Protein AF-A0AAF0M7J5-F1 (afdb_monomer_lite)

Radius of gyration: 14.36 Å; chains: 1; bounding box: 34×24×37 Å

pLDDT: mean 90.01, std 14.07, range [40.41, 98.06]

Secondary structure (DSSP, 8-state):
--HHHHHHHHHHHHHHHHHHHTTSB-TTS-HHHHHHHHHHHHHHHHHHHHTT--HHHHHHHHHHHGGGS-B-HHHHHHHHH---S--

Foldseek 3Di:
DPDVLVVQLVVQLVVLCVCVVVVFAPVPDDSSVLSVLVSVLVVVLVVVVVVVPDPVVSVVSVVVSCVPTRTDPVNVVVVVPDPDPPD

Sequence (87 aa):
MTEAFDTIRAGYTACIVDAQAAGEVEADADAEALGTYFCAVIEGMGAIGRGGTSRAALLQVGIASLAALPITPLGAEHLGTADGPWD

Structure (mmCIF, N/CA/C/O backbone):
data_AF-A0AAF0M7J5-F1
#
_entry.id   AF-A0AAF0M7J5-F1
#
loop_
_atom_site.group_PDB
_atom_site.id
_atom_site.type_symbol
_atom_site.label_atom_id
_atom_site.label_alt_id
_atom_site.label_comp_id
_atom_site.label_asym_id
_atom_site.label_entity_id
_atom_site.label_seq_id
_atom_site.pdbx_PDB_ins_code
_atom_site.Cartn_x
_atom_site.Cartn_y
_atom_site.Cartn_z
_atom_site.occupancy
_atom_site.B_iso_or_equiv
_atom_site.auth_seq_id
_atom_site.auth_comp_id
_atom_site.auth_asym_id
_atom_site.auth_atom_id
_atom_site.pdbx_PDB_model_num
ATOM 1 N N . MET A 1 1 ? -3.133 -11.723 -18.955 1.00 57.38 1 MET A N 1
ATOM 2 C CA . MET A 1 1 ? -2.595 -10.926 -17.834 1.00 57.38 1 MET A CA 1
ATOM 3 C C . MET A 1 1 ? -3.569 -11.115 -16.696 1.00 57.38 1 MET A C 1
ATOM 5 O O . MET A 1 1 ? -4.527 -10.365 -16.620 1.00 57.38 1 MET A O 1
ATOM 9 N N . THR A 1 2 ? -3.449 -12.218 -15.964 1.00 63.84 2 THR A N 1
ATOM 10 C CA . THR A 1 2 ? -4.578 -12.700 -15.152 1.0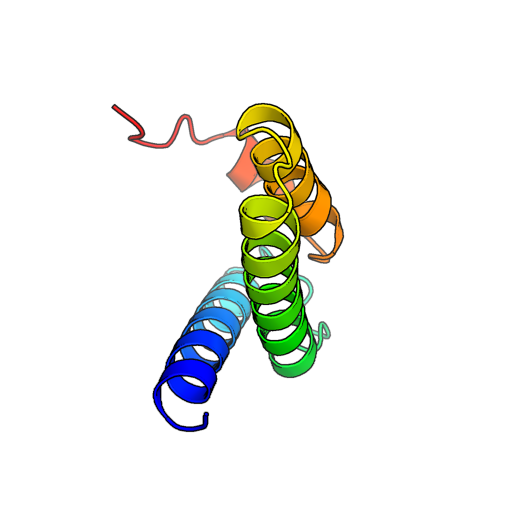0 63.84 2 THR A CA 1
ATOM 11 C C . THR A 1 2 ? -4.077 -13.361 -13.867 1.00 63.84 2 THR A C 1
ATOM 13 O O . THR A 1 2 ? -4.089 -12.703 -12.841 1.00 63.84 2 THR A O 1
ATOM 16 N N . GLU A 1 3 ? -3.464 -14.548 -13.895 1.00 67.25 3 GLU A N 1
ATOM 17 C CA . GLU A 1 3 ? -3.111 -15.245 -12.635 1.00 67.25 3 GLU A CA 1
ATOM 18 C C . GLU A 1 3 ? -1.990 -14.594 -11.810 1.00 67.25 3 GLU A C 1
ATOM 20 O O . GLU A 1 3 ? -2.102 -14.489 -10.590 1.00 67.25 3 GLU A O 1
ATOM 25 N N . ALA A 1 4 ? -0.909 -14.132 -12.447 1.00 79.25 4 ALA A N 1
ATOM 26 C CA . ALA A 1 4 ? 0.202 -13.509 -11.720 1.00 79.25 4 ALA A CA 1
ATOM 27 C C . ALA A 1 4 ? -0.210 -12.174 -11.077 1.00 79.25 4 ALA A C 1
ATOM 29 O O . ALA A 1 4 ? 0.190 -11.876 -9.955 1.00 79.25 4 ALA A O 1
ATOM 30 N N . PHE A 1 5 ? -1.048 -11.397 -11.772 1.00 81.50 5 PHE A N 1
ATOM 31 C CA . PHE A 1 5 ? -1.584 -10.141 -11.254 1.00 81.50 5 PHE A CA 1
ATOM 32 C C . PHE A 1 5 ? -2.536 -10.395 -10.081 1.00 81.50 5 PHE A C 1
ATOM 34 O O . PHE A 1 5 ? -2.395 -9.769 -9.035 1.00 81.50 5 PHE A O 1
ATOM 41 N N . ASP A 1 6 ? -3.444 -11.365 -10.218 1.00 87.12 6 ASP A N 1
ATOM 42 C CA . ASP A 1 6 ? -4.354 -11.757 -9.139 1.00 87.12 6 ASP A CA 1
ATOM 43 C C . ASP A 1 6 ? -3.609 -12.310 -7.921 1.00 87.12 6 ASP A C 1
ATOM 45 O O . ASP A 1 6 ? -3.973 -11.997 -6.791 1.00 87.12 6 ASP A O 1
ATOM 49 N N . THR A 1 7 ? -2.525 -13.060 -8.134 1.00 92.25 7 THR A N 1
ATOM 50 C CA . THR A 1 7 ? -1.671 -13.562 -7.046 1.00 92.25 7 THR A CA 1
ATOM 51 C C . THR A 1 7 ? -1.009 -12.419 -6.278 1.00 92.25 7 THR A C 1
ATOM 53 O O . THR A 1 7 ? -1.033 -12.410 -5.049 1.00 92.25 7 THR A O 1
ATOM 56 N N . ILE A 1 8 ? -0.443 -11.432 -6.982 1.00 90.94 8 ILE A N 1
ATOM 57 C CA . ILE A 1 8 ? 0.195 -10.267 -6.347 1.00 90.94 8 ILE A CA 1
ATOM 58 C C . ILE A 1 8 ? -0.845 -9.434 -5.593 1.00 90.94 8 ILE A C 1
ATOM 60 O O . ILE 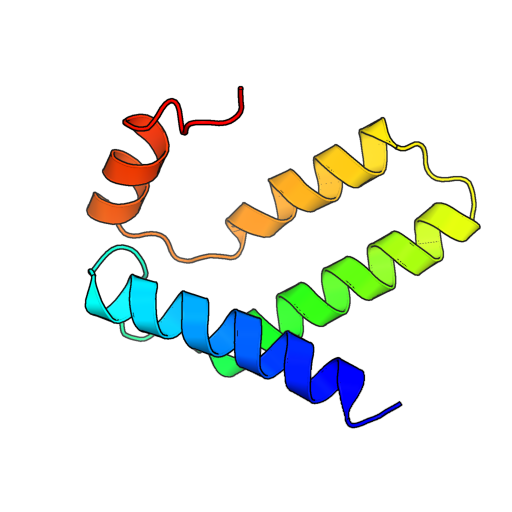A 1 8 ? -0.618 -9.067 -4.440 1.00 90.94 8 ILE A O 1
ATOM 64 N N . ARG A 1 9 ? -2.002 -9.177 -6.213 1.00 93.50 9 ARG A N 1
ATOM 65 C CA . ARG A 1 9 ? -3.107 -8.446 -5.586 1.00 93.50 9 ARG A CA 1
ATOM 66 C C . ARG A 1 9 ? -3.589 -9.147 -4.318 1.00 93.50 9 ARG A C 1
ATOM 68 O O . ARG A 1 9 ? -3.710 -8.496 -3.287 1.00 93.50 9 ARG A O 1
ATOM 75 N N . ALA A 1 10 ? -3.801 -10.462 -4.375 1.00 94.69 10 ALA A N 1
ATOM 76 C CA . ALA A 1 10 ? -4.194 -11.256 -3.215 1.00 94.69 10 ALA A CA 1
ATOM 77 C C . ALA A 1 10 ? -3.142 -11.203 -2.098 1.00 94.69 10 ALA A C 1
ATOM 79 O O . ALA A 1 10 ? -3.508 -11.091 -0.932 1.00 94.69 10 ALA A O 1
ATOM 80 N N . GLY A 1 11 ? -1.851 -11.221 -2.447 1.00 95.69 11 GLY A N 1
ATOM 81 C CA . GLY A 1 11 ? -0.760 -11.037 -1.489 1.00 95.69 11 GLY A CA 1
ATOM 82 C C . GLY A 1 11 ? -0.828 -9.686 -0.774 1.00 95.69 11 GLY A C 1
ATOM 83 O O . GLY A 1 11 ? -0.780 -9.644 0.452 1.00 95.69 11 GLY A O 1
ATOM 84 N N . TYR A 1 12 ? -1.016 -8.589 -1.515 1.00 95.12 12 TYR A N 1
ATOM 85 C CA . TYR A 1 12 ? -1.190 -7.267 -0.906 1.00 95.12 12 TYR A CA 1
ATOM 86 C C . TYR A 1 12 ? -2.429 -7.190 -0.018 1.00 95.12 12 TYR A C 1
ATOM 88 O O . TYR A 1 12 ? -2.339 -6.706 1.108 1.00 95.12 12 TYR A O 1
ATOM 96 N N . THR A 1 13 ? -3.569 -7.684 -0.498 1.00 97.56 13 THR A N 1
ATOM 97 C CA . THR A 1 13 ? -4.810 -7.702 0.281 1.00 97.56 13 THR A CA 1
ATOM 98 C C . THR A 1 13 ? -4.641 -8.503 1.571 1.00 97.56 13 THR A C 1
ATOM 100 O O . THR A 1 13 ? -5.048 -8.021 2.621 1.00 97.56 13 THR A O 1
ATOM 103 N N . ALA A 1 14 ? -3.990 -9.670 1.527 1.00 97.50 14 ALA A N 1
ATOM 104 C CA . ALA A 1 14 ? -3.713 -10.469 2.721 1.00 97.50 14 ALA A CA 1
ATOM 105 C C . ALA A 1 14 ? -2.834 -9.712 3.728 1.00 97.50 14 ALA A C 1
ATOM 107 O O . ALA A 1 14 ? -3.203 -9.616 4.892 1.00 97.50 14 ALA A O 1
ATOM 108 N N . CYS A 1 15 ? -1.739 -9.089 3.276 1.00 96.06 15 CYS A N 1
ATOM 109 C CA . CYS A 1 15 ? -0.889 -8.276 4.152 1.00 96.06 15 CYS A CA 1
ATOM 110 C C . CYS A 1 15 ? -1.653 -7.119 4.814 1.00 96.06 15 CYS A C 1
ATOM 112 O O . CYS A 1 15 ? -1.427 -6.828 5.986 1.00 96.06 15 CYS A O 1
ATOM 114 N N . ILE A 1 16 ? -2.553 -6.457 4.083 1.00 96.88 16 ILE A N 1
ATOM 115 C CA . ILE A 1 16 ? -3.362 -5.363 4.634 1.00 96.88 16 ILE A CA 1
ATOM 116 C C . ILE A 1 16 ? -4.351 -5.899 5.673 1.00 96.88 16 ILE A C 1
ATOM 118 O O . ILE A 1 16 ? -4.481 -5.305 6.738 1.00 96.88 16 ILE A O 1
ATOM 122 N N . VAL A 1 17 ? -5.001 -7.032 5.402 1.00 98.06 17 VAL A N 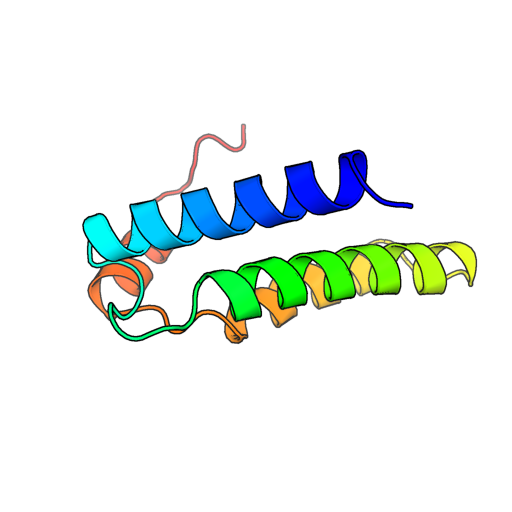1
ATOM 123 C CA . VAL A 1 17 ? -5.916 -7.684 6.352 1.00 98.06 17 VAL A CA 1
ATOM 124 C C . VAL A 1 17 ? -5.185 -8.124 7.623 1.00 98.06 17 VAL A C 1
ATOM 126 O O . VAL A 1 17 ? -5.704 -7.928 8.721 1.00 98.06 17 VAL A O 1
ATOM 129 N N . ASP A 1 18 ? -3.971 -8.661 7.503 1.00 97.38 18 ASP A N 1
ATOM 130 C CA . ASP A 1 18 ? -3.148 -9.023 8.661 1.00 97.38 18 ASP A CA 1
ATOM 131 C C . ASP A 1 18 ? -2.799 -7.781 9.502 1.00 97.38 18 ASP A C 1
ATOM 133 O O . ASP A 1 18 ? -2.934 -7.800 10.727 1.00 97.38 18 ASP A O 1
ATOM 137 N N . ALA A 1 19 ? -2.436 -6.668 8.855 1.00 95.81 19 ALA A N 1
ATOM 138 C CA . ALA A 1 19 ?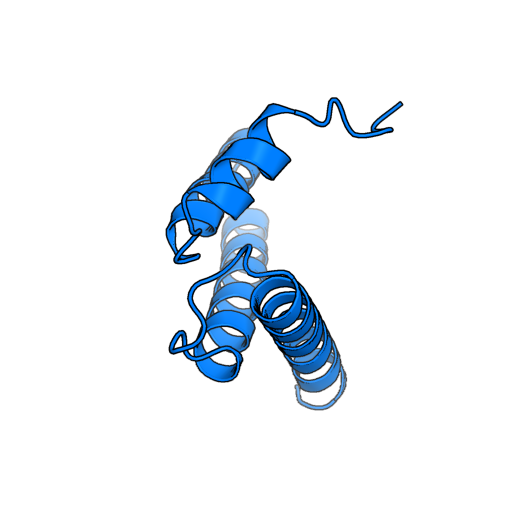 -2.173 -5.397 9.532 1.00 95.81 19 ALA A CA 1
ATOM 139 C C . ALA A 1 19 ? -3.436 -4.804 10.190 1.00 95.81 19 ALA A C 1
ATOM 141 O O . ALA A 1 19 ? -3.363 -4.240 11.282 1.00 95.81 19 ALA A O 1
ATOM 142 N N . GLN A 1 20 ? -4.613 -4.969 9.576 1.00 97.75 20 GLN A N 1
ATOM 143 C CA . GLN A 1 20 ? -5.899 -4.606 10.183 1.00 97.75 20 GLN A CA 1
ATOM 144 C C . GLN A 1 20 ? -6.192 -5.456 11.424 1.00 97.75 20 GLN A C 1
ATOM 146 O O . GLN A 1 20 ? -6.601 -4.923 12.454 1.00 97.75 20 GLN A O 1
ATOM 151 N N . ALA A 1 21 ? -5.937 -6.767 11.364 1.00 97.56 21 ALA A N 1
ATOM 152 C CA . ALA A 1 21 ? -6.096 -7.665 12.507 1.00 97.56 21 ALA A CA 1
ATOM 153 C C . ALA A 1 21 ? -5.134 -7.324 13.660 1.00 97.56 21 ALA A C 1
ATOM 155 O O . ALA A 1 21 ? -5.493 -7.490 14.827 1.00 97.56 21 ALA A O 1
ATOM 156 N N . ALA A 1 22 ? -3.943 -6.806 13.344 1.00 96.31 22 ALA A N 1
ATOM 157 C CA . ALA A 1 22 ? -2.984 -6.277 14.314 1.00 96.31 22 ALA A CA 1
ATOM 158 C C . ALA A 1 22 ? -3.345 -4.871 14.842 1.00 96.31 22 ALA A C 1
ATOM 160 O O . ALA A 1 22 ? -2.734 -4.401 15.800 1.00 96.31 22 ALA A O 1
ATOM 161 N N . GLY A 1 23 ? -4.340 -4.198 14.251 1.00 97.06 23 GLY A N 1
ATOM 162 C CA . GLY A 1 23 ? -4.734 -2.830 14.599 1.00 97.06 23 GLY A CA 1
ATOM 163 C C . GLY A 1 23 ? -3.797 -1.744 14.058 1.00 97.06 23 GLY A C 1
ATOM 164 O O . GLY A 1 23 ? -3.863 -0.601 14.509 1.00 97.06 23 GLY A O 1
ATOM 165 N N . GLU A 1 24 ? -2.918 -2.079 13.112 1.00 96.12 24 GLU A N 1
ATOM 166 C CA . GLU A 1 24 ? -1.922 -1.174 12.518 1.00 96.12 24 GLU A CA 1
ATOM 167 C C . GLU A 1 24 ? -2.480 -0.379 11.328 1.00 96.12 24 GLU A C 1
ATOM 169 O O . GLU A 1 24 ? -2.016 0.723 11.033 1.00 96.12 24 GLU A O 1
ATOM 174 N N . VAL A 1 25 ? -3.513 -0.912 10.673 1.00 97.25 25 VAL A N 1
ATOM 175 C CA . VAL A 1 25 ? -4.272 -0.262 9.594 1.00 97.25 25 VAL A CA 1
ATOM 176 C C . VAL A 1 25 ? -5.738 -0.146 10.009 1.00 97.25 25 VAL A C 1
ATOM 178 O O . VAL A 1 25 ? -6.262 -1.036 10.680 1.00 97.25 25 VAL A O 1
ATOM 181 N N . GLU A 1 26 ? -6.400 0.946 9.618 1.00 98.06 26 GLU A N 1
ATOM 182 C CA . GLU A 1 26 ? -7.820 1.173 9.913 1.00 98.06 26 GLU A CA 1
ATOM 183 C C . GLU A 1 26 ? -8.689 -0.008 9.440 1.00 98.06 26 GLU A C 1
ATOM 185 O O . GLU A 1 26 ? -8.587 -0.483 8.302 1.00 98.06 26 GLU A O 1
ATOM 190 N N . ALA A 1 27 ? -9.555 -0.500 10.329 1.00 96.94 27 ALA A N 1
ATOM 191 C CA . ALA A 1 27 ? -10.309 -1.738 10.118 1.00 96.94 27 ALA A CA 1
ATOM 192 C C . ALA A 1 27 ? -11.395 -1.634 9.031 1.00 96.94 27 ALA A C 1
ATOM 194 O O . ALA A 1 27 ? -11.857 -2.655 8.528 1.00 96.94 27 ALA A O 1
ATOM 195 N N . ASP A 1 28 ? -11.821 -0.419 8.682 1.00 96.88 28 ASP A N 1
ATOM 196 C CA . ASP A 1 28 ? -12.803 -0.144 7.629 1.00 96.88 28 ASP A CA 1
ATOM 197 C C . ASP A 1 28 ? -12.162 0.188 6.272 1.00 96.88 28 ASP A C 1
ATOM 199 O O . ASP A 1 28 ? -12.872 0.406 5.287 1.00 96.88 28 ASP A O 1
ATOM 203 N N . ALA A 1 29 ? -10.828 0.193 6.194 1.00 97.12 29 ALA A N 1
ATOM 204 C CA . ALA A 1 29 ? -10.118 0.391 4.944 1.00 97.12 29 ALA A CA 1
ATOM 205 C C . ALA A 1 29 ? -10.401 -0.752 3.959 1.00 97.12 29 ALA A C 1
ATOM 207 O O . ALA A 1 29 ? -10.333 -1.936 4.300 1.00 97.12 29 ALA A O 1
ATOM 208 N N . ASP A 1 30 ? -10.668 -0.396 2.703 1.00 98.00 30 ASP A N 1
ATOM 209 C CA . ASP A 1 30 ? -10.910 -1.365 1.637 1.00 98.00 30 ASP A CA 1
ATOM 210 C C . ASP A 1 30 ? -9.591 -2.028 1.198 1.00 98.00 30 ASP A C 1
ATOM 212 O O . ASP A 1 30 ? -8.831 -1.502 0.376 1.00 98.00 30 ASP A O 1
ATOM 216 N N . ALA A 1 31 ? -9.309 -3.201 1.767 1.00 97.31 31 ALA A N 1
ATOM 217 C CA . ALA A 1 31 ? -8.090 -3.963 1.508 1.00 97.31 31 ALA A CA 1
ATOM 218 C C . ALA A 1 31 ? -7.980 -4.473 0.056 1.00 97.31 31 ALA A C 1
ATOM 220 O O . ALA A 1 31 ? -6.869 -4.673 -0.450 1.00 97.31 31 ALA A O 1
ATOM 221 N N . GLU A 1 32 ? -9.100 -4.682 -0.642 1.00 96.25 32 GLU A N 1
ATOM 222 C CA . GLU A 1 32 ? -9.086 -5.104 -2.046 1.00 96.25 32 GLU A CA 1
ATOM 223 C C . GLU A 1 32 ? -8.761 -3.922 -2.967 1.00 96.25 32 GLU A C 1
ATOM 225 O O . GLU A 1 32 ? -7.923 -4.045 -3.874 1.00 96.25 32 GLU A O 1
ATOM 230 N N . ALA A 1 33 ? -9.357 -2.757 -2.703 1.00 97.25 33 ALA A N 1
ATOM 231 C CA . ALA A 1 33 ? -9.035 -1.527 -3.417 1.00 97.25 33 ALA A CA 1
ATOM 232 C C . ALA A 1 33 ? -7.570 -1.119 -3.201 1.00 97.25 33 ALA A C 1
ATOM 234 O O . ALA A 1 33 ? -6.879 -0.788 -4.167 1.00 97.25 33 ALA A O 1
ATOM 235 N N . LEU A 1 34 ? -7.063 -1.207 -1.967 1.00 97.56 34 LEU A N 1
ATOM 236 C CA . LEU A 1 34 ? -5.661 -0.921 -1.647 1.00 97.56 34 LEU A CA 1
ATOM 237 C C . LEU A 1 34 ? -4.695 -1.927 -2.294 1.00 97.56 34 LEU A C 1
ATOM 239 O O . LEU A 1 34 ? -3.681 -1.523 -2.865 1.00 97.56 34 LEU A O 1
ATOM 243 N N . GLY A 1 35 ? -5.019 -3.224 -2.291 1.00 96.25 35 GLY A N 1
ATOM 244 C CA . GLY A 1 35 ? -4.225 -4.225 -3.013 1.00 96.25 35 GLY A CA 1
ATOM 245 C C . GLY A 1 35 ? -4.159 -3.934 -4.516 1.00 96.25 35 GLY A C 1
ATOM 246 O O . GLY A 1 35 ? -3.089 -3.975 -5.125 1.00 96.25 35 GLY A O 1
ATOM 247 N N . THR A 1 36 ? -5.289 -3.539 -5.107 1.00 96.50 36 THR A N 1
ATOM 248 C CA . THR A 1 36 ? -5.365 -3.120 -6.515 1.00 96.50 36 THR A CA 1
ATOM 249 C C . THR A 1 36 ? -4.556 -1.847 -6.781 1.00 96.50 36 THR A C 1
ATOM 251 O O . THR A 1 36 ? -3.863 -1.759 -7.797 1.00 96.50 36 THR A O 1
ATOM 254 N N . TYR A 1 37 ? -4.599 -0.877 -5.863 1.00 97.25 37 TYR A N 1
ATOM 255 C CA . TYR A 1 37 ? -3.805 0.349 -5.931 1.00 97.25 37 TYR A CA 1
ATOM 256 C C . TYR A 1 37 ? -2.303 0.043 -6.005 1.00 97.25 37 TYR A C 1
ATOM 258 O O . TYR A 1 37 ? -1.631 0.538 -6.911 1.00 97.25 37 TYR A O 1
ATOM 266 N N . PHE A 1 38 ? -1.776 -0.819 -5.130 1.00 96.06 38 PHE A N 1
ATOM 267 C CA . PHE A 1 38 ? -0.347 -1.156 -5.145 1.00 96.06 38 PHE A CA 1
ATOM 268 C C . PHE A 1 38 ? 0.075 -1.899 -6.414 1.00 96.06 38 PHE A C 1
ATOM 270 O O . PHE A 1 38 ? 1.143 -1.615 -6.964 1.00 96.06 38 PHE A O 1
ATOM 277 N N . CYS A 1 39 ? -0.781 -2.771 -6.952 1.00 94.81 39 CYS A N 1
ATOM 278 C CA . CYS A 1 39 ? -0.545 -3.364 -8.266 1.00 94.81 39 CYS A CA 1
ATOM 279 C C . CYS A 1 39 ? -0.462 -2.295 -9.370 1.00 94.81 39 CYS A C 1
ATOM 281 O O . CYS A 1 39 ? 0.458 -2.328 -10.189 1.00 94.81 39 CYS A O 1
ATOM 283 N N . ALA A 1 40 ? -1.377 -1.319 -9.379 1.00 96.25 40 ALA A N 1
ATOM 284 C CA . ALA A 1 40 ? -1.361 -0.227 -10.352 1.00 96.25 40 ALA A CA 1
ATOM 285 C C . ALA A 1 40 ? -0.103 0.651 -10.225 1.00 96.25 40 ALA A C 1
ATOM 287 O O . ALA A 1 40 ? 0.484 1.036 -11.239 1.00 96.25 40 ALA A O 1
ATOM 288 N N . VAL A 1 41 ? 0.342 0.931 -8.996 1.00 96.81 41 VAL A N 1
ATOM 289 C CA . VAL A 1 41 ? 1.580 1.675 -8.725 1.00 96.81 41 VAL A CA 1
ATOM 290 C C . VAL A 1 41 ? 2.794 0.936 -9.287 1.00 96.81 41 VAL A C 1
ATOM 292 O O . VAL A 1 41 ? 3.580 1.541 -10.014 1.00 96.81 41 VAL A O 1
ATOM 295 N N . ILE A 1 42 ? 2.936 -0.365 -9.018 1.00 93.38 42 ILE A N 1
ATOM 296 C CA . ILE A 1 42 ? 4.079 -1.159 -9.497 1.00 93.38 42 ILE A CA 1
ATOM 297 C C . ILE A 1 42 ? 4.110 -1.238 -11.024 1.00 93.38 42 ILE A C 1
ATOM 299 O O . ILE A 1 42 ? 5.164 -1.033 -11.630 1.00 93.38 42 ILE A O 1
ATOM 303 N N . GLU A 1 43 ? 2.965 -1.485 -11.659 1.00 94.25 43 GLU A N 1
ATOM 304 C CA . GLU A 1 43 ? 2.875 -1.517 -13.122 1.00 94.25 43 GLU A CA 1
ATOM 305 C C . GLU A 1 43 ? 3.209 -0.148 -13.734 1.00 94.25 43 GLU A C 1
ATOM 307 O O . GLU A 1 43 ? 3.981 -0.055 -14.696 1.00 94.25 43 GLU A O 1
ATOM 312 N N . GLY A 1 44 ? 2.707 0.936 -13.131 1.00 96.31 44 GLY A N 1
ATOM 313 C CA . GLY A 1 44 ? 3.037 2.308 -13.515 1.00 96.31 44 GLY A CA 1
ATOM 314 C C . GLY A 1 44 ? 4.531 2.609 -13.380 1.00 96.31 44 GLY A C 1
ATOM 315 O O . GLY A 1 44 ? 5.144 3.131 -14.314 1.00 96.31 44 GLY A O 1
ATOM 316 N N . MET A 1 45 ? 5.145 2.209 -12.263 1.00 97.19 45 MET A N 1
ATOM 317 C CA . MET A 1 45 ? 6.589 2.313 -12.027 1.00 97.19 45 MET A CA 1
ATOM 318 C C . MET A 1 45 ? 7.391 1.526 -13.069 1.00 97.19 45 MET A C 1
ATOM 320 O O . MET A 1 45 ? 8.388 2.029 -13.590 1.00 97.19 45 MET A O 1
ATOM 324 N N . GLY A 1 46 ? 6.940 0.323 -13.432 1.00 95.75 46 GLY A N 1
ATOM 325 C CA . GLY A 1 46 ? 7.542 -0.476 -14.497 1.00 95.75 46 GLY A CA 1
ATOM 326 C C . GLY A 1 46 ? 7.466 0.212 -15.863 1.00 95.75 46 GLY A C 1
ATOM 327 O O . GLY A 1 46 ? 8.444 0.211 -16.615 1.00 95.75 46 GLY A O 1
ATOM 328 N N . ALA A 1 47 ? 6.332 0.837 -16.183 1.00 97.44 47 ALA A N 1
ATOM 329 C CA . ALA A 1 47 ? 6.139 1.566 -17.433 1.00 97.44 47 ALA A CA 1
ATOM 330 C C . ALA A 1 47 ? 7.036 2.812 -17.536 1.00 97.44 47 ALA A C 1
ATOM 332 O O . ALA A 1 47 ? 7.762 2.955 -18.522 1.00 97.44 47 ALA A O 1
ATOM 333 N N . ILE A 1 48 ? 7.044 3.681 -16.520 1.00 97.31 48 ILE A N 1
ATOM 334 C CA . ILE A 1 48 ? 7.870 4.903 -16.534 1.00 97.31 48 ILE A CA 1
ATOM 335 C C . ILE A 1 48 ? 9.367 4.583 -16.385 1.00 97.31 48 ILE A C 1
ATOM 337 O O . ILE A 1 48 ? 10.207 5.252 -16.986 1.00 97.31 48 ILE A O 1
ATOM 341 N N . GLY A 1 49 ? 9.714 3.497 -15.686 1.00 97.31 49 GLY A N 1
ATOM 342 C CA . GLY A 1 49 ? 11.081 2.979 -15.623 1.00 97.31 49 GLY A CA 1
ATOM 343 C C . GLY A 1 49 ? 11.613 2.570 -16.999 1.00 97.31 49 GLY A C 1
ATOM 344 O O . GLY A 1 49 ? 12.714 2.972 -17.373 1.00 97.31 49 GLY A O 1
ATOM 345 N N . ARG A 1 50 ? 10.808 1.865 -17.810 1.00 97.19 50 ARG A N 1
ATOM 346 C CA . ARG A 1 50 ? 11.141 1.588 -19.226 1.00 97.19 50 ARG A CA 1
ATOM 347 C C . ARG A 1 50 ? 11.265 2.866 -20.064 1.00 97.19 50 ARG A C 1
ATOM 349 O O . ARG A 1 50 ? 12.015 2.879 -21.034 1.00 97.19 50 ARG A O 1
ATOM 356 N N . GLY A 1 51 ? 10.567 3.933 -19.675 1.00 96.44 51 GLY A N 1
ATOM 357 C CA . GLY A 1 51 ? 10.675 5.273 -20.257 1.00 96.44 51 GLY A CA 1
ATOM 358 C C . GLY A 1 51 ? 11.905 6.079 -19.814 1.00 96.44 51 GLY A C 1
ATOM 359 O O . GLY A 1 51 ? 12.050 7.223 -20.237 1.00 96.44 51 GLY A O 1
ATOM 360 N N . GLY A 1 52 ? 12.790 5.517 -18.983 1.00 97.50 52 GLY A N 1
ATOM 361 C CA . GLY A 1 52 ? 14.035 6.161 -18.556 1.00 97.50 52 GLY A CA 1
ATOM 362 C C . GLY A 1 52 ? 13.949 6.931 -17.236 1.00 97.50 52 GLY A C 1
ATOM 363 O O . GLY A 1 52 ? 14.893 7.644 -16.889 1.00 97.50 52 GLY A O 1
ATOM 364 N N . THR A 1 53 ? 12.859 6.801 -16.471 1.00 98.00 53 THR A N 1
ATOM 365 C CA . THR A 1 53 ? 12.802 7.339 -15.103 1.00 98.00 53 THR A CA 1
ATOM 366 C C . THR A 1 53 ? 13.906 6.720 -14.240 1.00 98.00 53 THR A C 1
ATOM 368 O O . THR A 1 53 ? 14.107 5.506 -14.231 1.00 98.00 53 THR A O 1
ATOM 371 N N . SER A 1 54 ? 14.638 7.560 -13.502 1.00 97.81 54 SER A N 1
ATOM 372 C CA . SER A 1 54 ? 15.765 7.105 -12.686 1.00 97.81 54 SER A CA 1
ATOM 373 C C . SER A 1 54 ? 15.311 6.212 -11.528 1.00 97.81 54 SER A C 1
ATOM 375 O O . SER A 1 54 ? 14.226 6.389 -10.970 1.00 97.81 54 SER A O 1
ATOM 377 N N . ARG A 1 55 ? 16.187 5.298 -11.087 1.00 96.75 55 ARG A N 1
ATOM 378 C CA . ARG A 1 55 ? 15.938 4.459 -9.901 1.00 96.75 55 ARG A CA 1
ATOM 379 C C . ARG A 1 55 ? 15.593 5.294 -8.666 1.00 96.75 55 ARG A C 1
ATOM 381 O O . ARG A 1 55 ? 14.700 4.921 -7.917 1.00 96.75 55 ARG A O 1
ATOM 388 N N . ALA A 1 56 ? 16.288 6.413 -8.457 1.00 97.50 56 ALA A N 1
ATOM 389 C CA . ALA A 1 56 ? 16.030 7.298 -7.324 1.00 97.50 56 ALA A CA 1
ATOM 390 C C . ALA A 1 56 ? 14.603 7.867 -7.366 1.00 97.50 56 ALA A C 1
ATOM 392 O O . ALA A 1 56 ? 13.916 7.851 -6.351 1.00 97.50 56 ALA A O 1
ATOM 393 N N . ALA A 1 57 ? 14.132 8.298 -8.539 1.00 97.31 57 ALA A N 1
ATOM 394 C CA . ALA A 1 57 ? 12.764 8.780 -8.700 1.00 97.31 57 ALA A CA 1
ATOM 395 C C . ALA A 1 57 ? 11.730 7.661 -8.485 1.00 97.31 57 ALA A C 1
ATOM 397 O O . ALA A 1 57 ? 10.742 7.877 -7.792 1.00 97.31 57 ALA A O 1
ATOM 398 N N . LEU A 1 58 ? 11.977 6.450 -8.999 1.00 97.56 58 LEU A N 1
ATOM 399 C CA . LEU A 1 58 ? 11.102 5.293 -8.763 1.00 97.56 58 LEU A CA 1
ATOM 400 C C . LEU A 1 58 ? 11.008 4.926 -7.274 1.00 97.56 58 LEU A C 1
ATOM 402 O O . LEU A 1 58 ? 9.924 4.625 -6.787 1.00 97.56 58 LEU A O 1
ATOM 406 N N . LEU A 1 59 ? 12.117 4.999 -6.531 1.00 96.50 59 LEU A N 1
ATOM 407 C CA . LEU A 1 59 ? 12.104 4.791 -5.080 1.00 96.50 59 LEU A CA 1
ATOM 408 C C . LEU A 1 59 ? 11.246 5.836 -4.363 1.00 96.50 59 LEU A C 1
ATOM 410 O O . LEU A 1 59 ? 10.482 5.480 -3.472 1.00 96.50 59 LEU A O 1
ATOM 414 N N . GLN A 1 60 ? 11.332 7.104 -4.772 1.00 97.25 60 GLN A N 1
ATOM 415 C CA . GLN A 1 60 ? 10.489 8.156 -4.202 1.00 97.25 60 GLN A CA 1
ATOM 416 C C . GLN A 1 60 ? 9.001 7.924 -4.492 1.00 97.25 60 GLN A C 1
ATOM 418 O O . GLN A 1 60 ? 8.180 8.163 -3.614 1.00 97.25 60 GLN A O 1
ATOM 423 N N . VAL A 1 61 ? 8.646 7.395 -5.670 1.00 97.06 61 VAL A N 1
ATOM 424 C CA . VAL A 1 61 ? 7.262 6.981 -5.969 1.00 97.06 61 VAL A CA 1
ATOM 425 C C . VAL A 1 61 ? 6.812 5.861 -5.031 1.00 97.06 61 VAL A C 1
ATOM 427 O O . VAL A 1 61 ? 5.732 5.957 -4.454 1.00 97.06 61 VAL A O 1
ATOM 430 N N . GLY A 1 62 ? 7.645 4.835 -4.836 1.00 94.44 62 GLY A N 1
ATOM 431 C CA . GLY A 1 62 ? 7.346 3.737 -3.914 1.00 94.44 62 GLY A CA 1
ATOM 432 C C . GLY A 1 62 ? 7.109 4.231 -2.485 1.00 94.44 62 GLY A C 1
ATOM 433 O O . GLY A 1 62 ? 6.075 3.924 -1.900 1.00 94.44 62 GLY A O 1
ATOM 434 N N . ILE A 1 63 ? 8.005 5.069 -1.958 1.00 94.19 63 ILE A N 1
ATOM 435 C CA . ILE A 1 63 ? 7.869 5.658 -0.616 1.00 94.19 63 ILE A CA 1
ATOM 436 C C . ILE A 1 63 ? 6.602 6.517 -0.521 1.00 94.19 63 ILE A C 1
ATOM 438 O O . ILE A 1 63 ? 5.827 6.361 0.417 1.00 94.19 63 ILE A O 1
ATOM 442 N N . ALA A 1 64 ? 6.354 7.387 -1.503 1.00 95.81 64 ALA A N 1
ATOM 443 C CA . ALA A 1 64 ? 5.173 8.247 -1.512 1.00 95.81 64 ALA A CA 1
ATOM 444 C C . ALA A 1 64 ? 3.861 7.446 -1.579 1.00 95.81 64 ALA A C 1
ATOM 446 O O . ALA A 1 64 ? 2.868 7.859 -0.984 1.00 95.81 64 ALA A O 1
ATOM 447 N N . SER A 1 65 ? 3.852 6.295 -2.260 1.00 95.94 65 SER A N 1
ATOM 448 C CA . SER A 1 65 ? 2.659 5.446 -2.364 1.00 95.94 65 SER A CA 1
ATOM 449 C C . SER A 1 65 ? 2.195 4.878 -1.020 1.00 95.94 65 SER A C 1
ATOM 451 O O . SER A 1 65 ? 1.006 4.627 -0.842 1.00 95.94 65 SER A O 1
ATOM 453 N N . LEU A 1 66 ? 3.099 4.745 -0.041 1.00 92.25 66 LEU A N 1
ATOM 454 C CA . LEU A 1 66 ? 2.754 4.267 1.301 1.00 92.25 66 LEU A CA 1
ATOM 455 C C . LEU A 1 66 ? 1.809 5.224 2.038 1.00 92.25 66 LEU A C 1
ATOM 457 O O . LEU A 1 66 ? 1.067 4.784 2.907 1.00 92.25 66 LEU A O 1
ATOM 461 N N . ALA A 1 67 ? 1.760 6.504 1.651 1.00 93.88 67 ALA A N 1
ATOM 462 C CA . ALA A 1 67 ? 0.819 7.474 2.214 1.00 93.88 67 ALA A CA 1
ATOM 463 C C . ALA A 1 67 ? -0.655 7.173 1.876 1.00 93.88 67 ALA A C 1
ATOM 465 O O . ALA A 1 67 ? -1.546 7.793 2.450 1.00 93.88 67 ALA A O 1
ATOM 466 N N . ALA A 1 68 ? -0.925 6.249 0.945 1.00 95.56 68 ALA A N 1
ATOM 467 C CA . ALA A 1 68 ? -2.278 5.778 0.659 1.00 95.56 68 ALA A CA 1
ATOM 468 C C . ALA A 1 68 ? -2.814 4.806 1.724 1.00 95.56 68 ALA A C 1
ATOM 470 O O . ALA A 1 68 ? -4.023 4.581 1.775 1.00 95.56 68 ALA A O 1
ATOM 471 N N . LEU A 1 69 ? -1.944 4.223 2.559 1.00 94.62 69 LEU A N 1
ATOM 472 C CA . LEU A 1 69 ? -2.374 3.358 3.652 1.00 94.62 69 LEU A CA 1
ATOM 473 C C . LEU A 1 69 ? -2.965 4.209 4.786 1.00 94.62 69 LEU A C 1
ATOM 475 O O . LEU A 1 69 ? -2.297 5.126 5.269 1.00 94.62 69 LEU A O 1
ATOM 479 N N . PRO A 1 70 ? -4.186 3.907 5.253 1.00 96.19 70 PRO A N 1
ATOM 480 C CA . PRO A 1 70 ? -4.756 4.538 6.434 1.00 96.19 70 PRO A CA 1
ATOM 481 C C . PRO A 1 70 ? -4.154 3.876 7.677 1.00 96.19 70 PRO A C 1
ATOM 483 O O . PRO A 1 70 ? -4.703 2.931 8.240 1.00 96.19 70 PRO A O 1
ATOM 486 N N . ILE A 1 71 ? -2.956 4.324 8.040 1.00 95.62 71 ILE A N 1
ATOM 487 C CA . ILE A 1 71 ? -2.198 3.786 9.170 1.00 95.62 71 ILE A CA 1
ATOM 488 C C . ILE A 1 71 ? -2.764 4.364 10.468 1.00 95.62 71 ILE A C 1
ATOM 490 O O . ILE A 1 71 ? -2.930 5.581 10.586 1.00 95.62 71 ILE A O 1
ATOM 494 N N . THR A 1 72 ? -3.033 3.500 11.444 1.00 96.38 72 THR A N 1
ATOM 495 C CA . THR A 1 72 ? -3.492 3.928 12.771 1.00 96.38 72 THR A CA 1
ATOM 496 C C . THR A 1 72 ? -2.330 4.534 13.574 1.00 96.38 72 THR A C 1
ATOM 498 O O . THR A 1 72 ? -1.159 4.368 13.214 1.00 96.38 72 THR A O 1
ATOM 501 N N . PRO A 1 73 ? -2.587 5.187 14.722 1.00 94.75 73 PRO A N 1
ATOM 502 C CA . PRO A 1 73 ? -1.512 5.603 15.622 1.00 94.75 73 PRO A CA 1
ATOM 503 C C . PRO A 1 73 ? -0.596 4.448 16.066 1.00 94.75 73 PRO A C 1
ATOM 505 O O . PRO A 1 73 ? 0.612 4.648 16.161 1.00 94.75 73 PRO A O 1
ATOM 508 N N . LEU A 1 74 ? -1.153 3.247 16.279 1.00 93.31 74 LEU A N 1
ATOM 509 C CA . LEU A 1 74 ? -0.385 2.043 16.619 1.00 93.31 74 LEU A CA 1
ATOM 510 C C . LEU A 1 74 ? 0.530 1.628 15.461 1.00 93.31 74 LEU A C 1
ATOM 512 O O . LEU A 1 74 ? 1.717 1.388 15.665 1.00 93.31 74 LEU A O 1
ATOM 516 N N . GLY A 1 75 ? 0.002 1.603 14.234 1.00 92.00 75 GLY A N 1
ATOM 517 C CA . GLY A 1 75 ? 0.807 1.294 13.052 1.00 92.00 75 GLY A CA 1
ATOM 518 C C . GLY A 1 75 ? 1.939 2.301 12.841 1.00 92.00 75 GLY A C 1
ATOM 519 O O . GLY A 1 75 ? 3.061 1.916 12.523 1.00 92.00 75 GLY A O 1
ATOM 520 N N . ALA A 1 76 ? 1.688 3.591 13.084 1.00 89.94 76 ALA A N 1
ATOM 521 C CA . ALA A 1 76 ? 2.717 4.625 12.996 1.00 89.94 76 ALA A CA 1
ATOM 522 C C . ALA A 1 76 ? 3.825 4.443 14.053 1.00 89.94 76 ALA A C 1
ATOM 524 O O . ALA A 1 76 ? 5.003 4.635 13.746 1.00 89.94 76 ALA A O 1
ATOM 525 N N . GLU A 1 77 ? 3.465 4.042 15.276 1.00 89.00 77 GLU A N 1
ATOM 526 C CA . GLU A 1 77 ? 4.424 3.692 16.330 1.00 89.00 77 GLU A CA 1
ATOM 527 C C . GLU A 1 77 ? 5.276 2.476 15.931 1.00 89.00 77 GLU A C 1
ATOM 529 O O . GLU A 1 77 ? 6.503 2.514 16.039 1.00 89.00 77 GLU A O 1
ATOM 534 N N . HIS A 1 78 ? 4.663 1.420 15.393 1.00 86.50 78 HIS A N 1
ATOM 535 C CA . HIS A 1 78 ? 5.376 0.218 14.948 1.00 86.50 78 HIS A CA 1
ATOM 536 C C . HIS A 1 78 ? 6.288 0.469 13.736 1.00 86.50 78 HIS A C 1
ATOM 538 O O . HIS A 1 78 ? 7.396 -0.065 13.673 1.00 86.50 78 HIS A O 1
ATOM 544 N N . LEU A 1 79 ? 5.891 1.351 12.814 1.00 78.44 79 LEU A N 1
ATOM 545 C CA . LEU A 1 79 ? 6.744 1.778 11.698 1.00 78.44 79 LEU A CA 1
ATOM 546 C C . LEU A 1 79 ? 7.968 2.580 12.152 1.00 78.44 79 LEU A C 1
ATOM 548 O O . LEU A 1 79 ? 9.010 2.518 11.504 1.00 78.44 79 LEU A O 1
ATOM 552 N N . GLY A 1 80 ? 7.843 3.346 13.238 1.00 64.31 80 GLY A N 1
ATOM 553 C CA . GLY A 1 80 ? 8.921 4.171 13.785 1.00 64.31 80 GLY A CA 1
ATOM 554 C C . GLY A 1 80 ? 9.854 3.452 14.766 1.00 64.31 80 GLY A C 1
ATOM 555 O O . GLY A 1 80 ? 10.871 4.027 15.147 1.00 64.31 80 GLY A O 1
ATOM 556 N N . THR A 1 81 ? 9.517 2.233 15.202 1.00 57.50 81 THR A N 1
ATOM 557 C CA . THR A 1 81 ? 10.234 1.509 16.273 1.00 57.50 81 THR A CA 1
ATOM 558 C C . THR A 1 81 ? 11.085 0.344 15.781 1.00 57.50 81 THR A C 1
ATOM 560 O O . THR A 1 81 ? 11.971 -0.103 16.510 1.00 57.50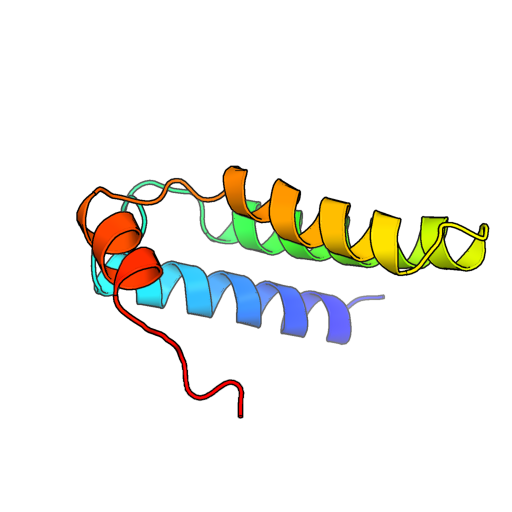 81 THR A O 1
ATOM 563 N N . ALA A 1 82 ? 10.878 -0.124 14.551 1.00 52.69 82 ALA A N 1
ATOM 564 C CA . ALA A 1 82 ? 11.735 -1.121 13.934 1.00 52.69 82 ALA A CA 1
ATOM 565 C C . ALA A 1 82 ? 12.749 -0.442 13.001 1.00 52.69 82 ALA A C 1
ATOM 567 O O . ALA A 1 82 ? 12.459 -0.186 11.830 1.00 52.69 82 ALA A O 1
ATOM 568 N N . ASP A 1 83 ? 13.989 -0.281 13.472 1.00 54.00 83 ASP A N 1
ATOM 569 C CA . ASP A 1 83 ? 15.117 -0.635 12.607 1.00 54.00 83 ASP A CA 1
ATOM 570 C C . ASP A 1 83 ? 14.883 -2.108 12.240 1.00 54.00 83 ASP A C 1
ATOM 572 O O . ASP A 1 83 ? 15.257 -3.026 12.970 1.00 54.00 83 ASP A O 1
ATOM 576 N N . GLY A 1 84 ? 14.098 -2.348 11.186 1.00 50.88 84 GLY A N 1
ATOM 577 C CA . GLY A 1 84 ? 13.877 -3.701 10.698 1.00 50.88 84 GLY A CA 1
ATOM 578 C C . GLY A 1 84 ? 15.235 -4.331 10.374 1.00 50.88 84 GLY A C 1
ATOM 579 O O . GLY A 1 84 ? 16.198 -3.598 10.134 1.00 50.88 84 GLY A O 1
ATOM 580 N N . PRO A 1 85 ? 15.348 -5.668 10.361 1.00 43.78 85 PRO A N 1
ATOM 581 C CA . PRO A 1 85 ? 16.582 -6.360 10.004 1.00 43.78 85 PRO A CA 1
ATOM 582 C C . PRO A 1 85 ? 16.826 -6.222 8.492 1.00 43.78 85 PRO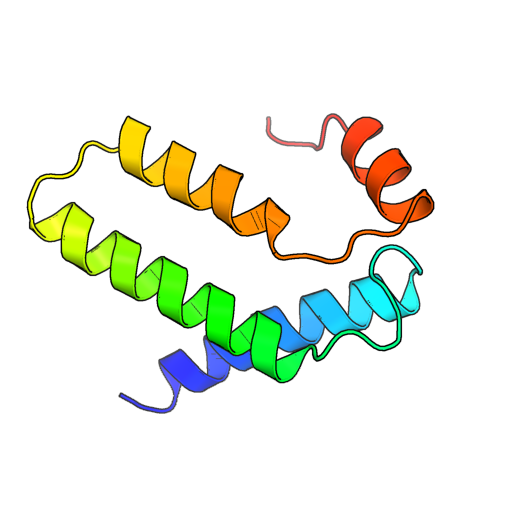 A C 1
ATOM 584 O O . PRO A 1 85 ? 16.698 -7.177 7.734 1.00 43.78 85 PRO A O 1
ATOM 587 N N . TRP A 1 86 ? 17.104 -5.000 8.046 1.00 53.69 86 TRP A N 1
ATOM 588 C CA . TRP A 1 86 ? 17.414 -4.637 6.668 1.00 53.69 86 TRP A CA 1
ATOM 589 C C . TRP A 1 86 ? 18.929 -4.698 6.396 1.00 53.69 86 TRP A C 1
ATOM 591 O O . TRP A 1 86 ? 19.386 -4.113 5.413 1.00 53.69 86 TRP A O 1
ATOM 601 N N . ASP A 1 87 ? 19.673 -5.387 7.271 1.00 40.41 87 ASP A N 1
ATOM 602 C CA . ASP A 1 87 ? 21.091 -5.734 7.123 1.00 40.41 87 ASP A CA 1
ATOM 603 C C . ASP A 1 87 ? 21.310 -6.789 6.023 1.00 40.41 87 ASP A C 1
ATOM 605 O O . ASP A 1 87 ? 20.597 -7.823 6.020 1.00 40.41 87 ASP A O 1
#